Protein AF-A0A6N9DN31-F1 (afdb_monomer_lite)

Secondary structure (DSSP, 8-state):
--HHHHHHTTT------SHHHHHHHHHHHHT---S-HHHHHHHHHHHHHHHTTSSSS---PPPHHHHHHHHHHH---TTS-EEETT-TTTHHHHHHHHHHHHHTTSSSSPPPHHHHHHHHHTEEE--S---

Structure (mmCIF, N/CA/C/O backbone):
data_AF-A0A6N9DN31-F1
#
_entry.id   AF-A0A6N9DN31-F1
#
loop_
_atom_site.group_PDB
_atom_site.id
_atom_site.type_symbol
_atom_site.label_atom_id
_atom_site.label_alt_id
_atom_site.label_comp_id
_atom_site.label_asym_id
_atom_site.label_entity_id
_atom_site.label_seq_id
_atom_site.pdbx_PDB_ins_code
_atom_site.Cartn_x
_atom_site.Cartn_y
_atom_site.Cartn_z
_atom_site.occupancy
_atom_site.B_iso_or_equiv
_atom_site.auth_seq_id
_atom_site.auth_comp_id
_atom_site.auth_asym_id
_atom_site.auth_atom_id
_atom_site.pdbx_PDB_model_num
ATOM 1 N N . LEU A 1 1 ? 20.076 12.231 7.677 1.00 58.91 1 LEU A N 1
ATOM 2 C CA . LEU A 1 1 ? 18.892 11.875 6.863 1.00 58.91 1 LEU A CA 1
ATOM 3 C C . LEU A 1 1 ? 17.916 11.118 7.751 1.00 58.91 1 LEU A C 1
ATOM 5 O O . LEU A 1 1 ? 18.394 10.309 8.544 1.00 58.91 1 LEU A O 1
ATOM 9 N N . PRO A 1 2 ? 16.605 11.395 7.675 1.00 82.88 2 PRO A N 1
ATOM 10 C CA . PRO A 1 2 ? 15.591 10.613 8.380 1.00 82.88 2 PRO A CA 1
ATOM 11 C C . PRO A 1 2 ? 15.755 9.115 8.097 1.00 82.88 2 PRO A C 1
ATOM 13 O O . PRO A 1 2 ? 16.144 8.744 6.988 1.00 82.88 2 PRO A O 1
ATOM 16 N N . VAL A 1 3 ? 15.454 8.258 9.077 1.00 80.56 3 VAL A N 1
ATOM 17 C CA . VAL A 1 3 ? 15.588 6.792 8.941 1.00 80.56 3 VAL A CA 1
ATOM 18 C C . VAL A 1 3 ? 14.808 6.277 7.729 1.00 80.56 3 VAL A C 1
ATOM 20 O O . VAL A 1 3 ? 15.349 5.492 6.960 1.00 80.56 3 VAL A O 1
ATOM 23 N N . LEU A 1 4 ? 13.607 6.816 7.501 1.00 80.50 4 LEU A N 1
ATOM 24 C CA . LEU A 1 4 ? 12.774 6.519 6.333 1.00 80.50 4 LEU A CA 1
ATOM 25 C C . LEU A 1 4 ? 13.481 6.814 5.002 1.00 80.50 4 LEU A C 1
ATOM 27 O O . LEU A 1 4 ? 13.431 6.027 4.066 1.00 80.50 4 LEU A O 1
ATOM 31 N N . PHE A 1 5 ? 14.180 7.944 4.908 1.00 81.94 5 PHE A N 1
ATOM 32 C CA . PHE A 1 5 ? 14.908 8.284 3.687 1.00 81.94 5 PHE A CA 1
ATOM 33 C C . PHE A 1 5 ? 16.068 7.310 3.465 1.00 81.94 5 PHE A C 1
ATOM 35 O O . PHE A 1 5 ? 16.326 6.874 2.349 1.00 81.94 5 PHE A O 1
ATOM 42 N N . ARG A 1 6 ? 16.752 6.919 4.546 1.00 85.25 6 ARG A N 1
ATOM 43 C CA . ARG A 1 6 ? 17.820 5.922 4.468 1.00 85.25 6 ARG A CA 1
ATOM 44 C C . ARG A 1 6 ? 17.296 4.554 4.036 1.00 85.25 6 ARG A C 1
ATOM 46 O O 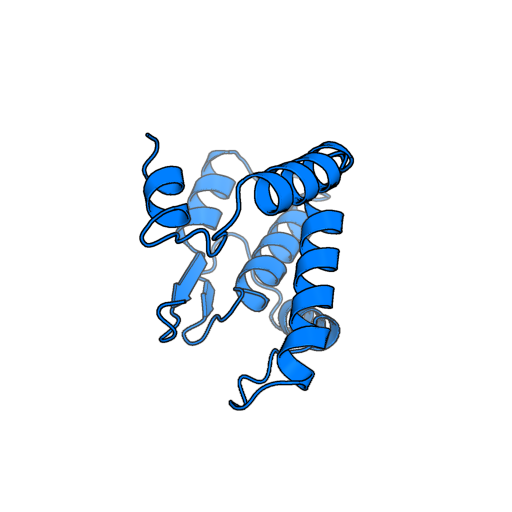. ARG A 1 6 ? 18.006 3.893 3.295 1.00 85.25 6 ARG A O 1
ATOM 53 N N . SER A 1 7 ? 16.111 4.135 4.483 1.00 84.25 7 SER A N 1
ATOM 54 C CA . SER A 1 7 ? 15.528 2.854 4.073 1.00 84.25 7 SER A CA 1
ATOM 55 C C . SER A 1 7 ? 15.080 2.867 2.613 1.00 84.25 7 SER A C 1
ATOM 57 O O . SER A 1 7 ? 15.364 1.907 1.913 1.00 84.25 7 SER A O 1
ATOM 59 N N . ILE A 1 8 ? 14.463 3.958 2.139 1.00 84.38 8 ILE A N 1
ATOM 60 C CA . ILE A 1 8 ? 14.014 4.091 0.739 1.00 84.38 8 ILE A CA 1
ATOM 61 C C . ILE A 1 8 ? 15.196 4.036 -0.237 1.00 84.38 8 ILE A C 1
ATOM 63 O O . ILE A 1 8 ? 15.122 3.373 -1.261 1.00 84.38 8 ILE A O 1
ATOM 67 N N . PHE A 1 9 ? 16.297 4.724 0.074 1.00 85.56 9 PHE A N 1
ATOM 68 C CA . PHE A 1 9 ? 17.473 4.776 -0.804 1.00 85.56 9 PHE A CA 1
ATOM 69 C C . PHE A 1 9 ? 18.523 3.705 -0.486 1.00 85.56 9 PHE A C 1
ATOM 71 O O . PHE A 1 9 ? 19.629 3.739 -1.032 1.00 85.56 9 PHE A O 1
ATOM 78 N N . ASN A 1 10 ? 18.217 2.765 0.410 1.00 84.50 10 ASN A N 1
ATOM 79 C CA . ASN A 1 10 ? 19.135 1.679 0.719 1.00 84.50 10 ASN A CA 1
ATOM 80 C C . ASN A 1 10 ? 19.318 0.804 -0.528 1.00 84.50 10 ASN A C 1
ATOM 82 O O . ASN A 1 10 ? 18.336 0.366 -1.109 1.00 84.50 10 ASN A O 1
ATOM 86 N N . ASN A 1 11 ? 20.563 0.565 -0.949 1.00 81.38 11 ASN A N 1
ATOM 87 C CA . ASN A 1 11 ? 20.900 -0.146 -2.194 1.00 81.38 11 ASN A CA 1
ATOM 88 C C . ASN A 1 11 ? 20.319 0.448 -3.496 1.00 81.38 11 ASN A C 1
ATOM 90 O O . ASN A 1 11 ? 20.416 -0.191 -4.542 1.00 81.38 11 ASN A O 1
ATOM 94 N N . ALA A 1 12 ? 19.789 1.676 -3.480 1.00 83.25 12 ALA A N 1
ATOM 95 C CA . ALA A 1 12 ? 19.294 2.309 -4.695 1.00 83.25 12 ALA A CA 1
ATOM 96 C C . ALA A 1 12 ? 20.441 2.524 -5.698 1.00 83.25 12 ALA A C 1
ATOM 98 O O . ALA A 1 12 ? 21.436 3.193 -5.407 1.00 83.25 12 ALA A O 1
ATOM 99 N N . TYR A 1 13 ? 20.283 1.965 -6.896 1.00 83.12 13 TYR A N 1
ATOM 100 C CA . TYR A 1 13 ? 21.219 2.105 -8.004 1.00 83.12 13 TYR A CA 1
ATOM 101 C C . TYR A 1 13 ? 20.523 2.773 -9.186 1.00 83.12 13 TYR A C 1
ATOM 103 O O . TYR A 1 13 ? 19.436 2.372 -9.591 1.00 83.12 13 TYR A O 1
ATOM 111 N N . LEU A 1 14 ? 21.168 3.788 -9.753 1.00 83.69 14 LEU A N 1
ATOM 112 C CA . LEU A 1 14 ? 20.694 4.473 -10.948 1.00 83.69 14 LEU A CA 1
ATOM 113 C C . LEU A 1 14 ? 21.411 3.883 -12.174 1.00 83.69 14 LEU A C 1
ATOM 115 O O . LEU A 1 14 ? 22.601 4.150 -12.356 1.00 83.69 14 LEU A O 1
ATOM 119 N N . PRO A 1 15 ? 20.730 3.106 -13.038 1.00 83.44 15 PRO A N 1
ATOM 120 C CA . PRO A 1 15 ? 21.362 2.372 -14.136 1.00 83.44 15 PRO A CA 1
ATOM 121 C C . PRO A 1 15 ? 21.661 3.240 -15.372 1.00 83.44 15 PRO A C 1
ATOM 123 O O . PRO A 1 15 ? 21.680 2.742 -16.498 1.00 83.44 15 PRO A O 1
ATOM 126 N N . PHE A 1 16 ? 21.906 4.540 -15.198 1.00 87.19 16 PHE A N 1
ATOM 127 C CA . PHE A 1 16 ? 22.206 5.450 -16.304 1.00 87.19 16 PHE A CA 1
ATOM 128 C C . PHE A 1 16 ? 23.707 5.459 -16.594 1.00 87.19 16 PHE A C 1
ATOM 130 O O . PHE A 1 16 ? 24.525 5.754 -15.725 1.00 87.19 16 PHE A O 1
ATOM 137 N N . ARG A 1 17 ? 24.073 5.136 -17.838 1.00 86.75 17 ARG A N 1
ATOM 138 C CA . ARG A 1 17 ? 25.475 5.110 -18.296 1.00 86.75 17 ARG A CA 1
ATOM 139 C C . ARG A 1 17 ? 25.913 6.402 -18.988 1.00 86.75 17 ARG A C 1
ATOM 141 O O . ARG A 1 17 ? 27.108 6.616 -19.153 1.00 86.75 17 ARG A O 1
ATOM 148 N N . ASP A 1 18 ? 24.956 7.232 -19.394 1.00 93.31 18 ASP A N 1
ATOM 149 C CA . ASP A 1 18 ? 25.159 8.445 -20.184 1.00 93.31 18 ASP A CA 1
ATOM 150 C C . ASP A 1 18 ? 24.464 9.656 -19.516 1.00 93.31 18 ASP A C 1
ATOM 152 O O . ASP A 1 18 ? 23.290 9.547 -19.137 1.00 93.31 18 ASP A O 1
ATOM 156 N N . PRO A 1 19 ? 25.157 10.803 -19.363 1.00 93.12 19 PRO A N 1
ATOM 157 C CA . PRO A 1 19 ? 24.588 12.009 -18.763 1.00 93.12 19 PRO A CA 1
ATOM 158 C C . PRO A 1 19 ? 23.390 12.594 -19.516 1.00 93.12 19 PRO A C 1
ATOM 160 O O . PRO A 1 19 ? 22.498 13.147 -18.874 1.00 93.12 19 PRO A O 1
ATOM 163 N N . GLU A 1 20 ? 23.350 12.492 -20.846 1.00 94.69 20 GLU A N 1
ATOM 164 C CA . GLU A 1 20 ? 22.260 13.070 -21.644 1.00 94.69 20 GLU A CA 1
ATOM 165 C C . GLU A 1 20 ? 20.949 12.302 -21.433 1.00 94.69 20 GLU A C 1
ATOM 167 O O . GLU A 1 20 ? 19.890 12.902 -21.268 1.00 94.69 20 GLU A O 1
ATOM 172 N N . THR A 1 21 ? 21.027 10.980 -21.298 1.00 92.44 21 THR A N 1
ATOM 173 C CA . THR A 1 21 ? 19.896 10.113 -20.948 1.00 92.44 21 THR A CA 1
ATOM 174 C C . THR A 1 21 ? 19.364 10.433 -19.553 1.00 92.44 21 THR A C 1
ATOM 176 O O . THR A 1 21 ? 18.152 10.538 -19.368 1.00 92.44 21 THR A O 1
ATOM 179 N N . LEU A 1 22 ? 20.251 10.634 -18.569 1.00 92.31 22 LEU A N 1
ATOM 180 C CA . LEU A 1 22 ? 19.835 11.046 -17.226 1.00 92.31 22 LEU A CA 1
ATOM 181 C C . LEU A 1 22 ? 19.168 12.428 -17.253 1.00 92.31 22 LEU A C 1
ATOM 183 O O . LEU A 1 22 ? 18.144 12.616 -16.606 1.00 92.31 22 LEU A O 1
ATOM 187 N N . ARG A 1 23 ? 19.709 13.388 -18.014 1.00 93.19 23 ARG A N 1
ATOM 188 C CA . ARG A 1 23 ? 19.097 14.717 -18.173 1.00 93.19 23 ARG A CA 1
ATOM 189 C C . ARG A 1 23 ? 17.719 14.642 -18.813 1.00 93.19 23 ARG A C 1
ATOM 191 O O . ARG A 1 23 ? 16.804 15.281 -18.310 1.00 93.19 23 ARG A O 1
ATOM 198 N N . ALA A 1 24 ? 17.568 13.859 -19.877 1.00 92.56 24 ALA A N 1
ATOM 199 C CA . ALA A 1 24 ? 16.280 13.660 -20.529 1.00 92.56 24 ALA A CA 1
ATOM 200 C C . ALA A 1 24 ? 15.263 13.028 -19.567 1.00 92.56 24 ALA A C 1
ATOM 202 O O . ALA A 1 24 ? 14.139 13.508 -19.463 1.00 92.56 24 ALA A O 1
ATOM 203 N N . PHE A 1 25 ? 15.676 12.006 -18.808 1.00 89.81 25 PHE A N 1
ATOM 204 C CA . PHE A 1 25 ? 14.839 11.389 -17.781 1.00 89.81 25 PHE A CA 1
ATOM 205 C C . PHE A 1 25 ? 14.414 12.397 -16.706 1.00 89.81 25 PHE A C 1
ATOM 207 O O . PHE A 1 25 ? 13.230 12.509 -16.410 1.00 89.81 25 PHE A O 1
ATOM 214 N N . LEU A 1 26 ? 15.359 13.161 -16.151 1.00 90.88 26 LEU A N 1
ATOM 215 C CA . LEU A 1 26 ? 15.061 14.178 -15.141 1.00 90.88 26 LEU A CA 1
ATOM 216 C C . LEU A 1 26 ? 14.156 15.287 -15.683 1.00 90.88 26 LEU A C 1
ATOM 218 O O . LEU A 1 26 ? 13.299 15.753 -14.945 1.00 90.88 26 LEU A O 1
ATOM 222 N N . GLY A 1 27 ? 14.308 15.670 -16.953 1.00 93.62 27 GLY A N 1
ATOM 223 C CA . GLY A 1 27 ? 13.416 16.627 -17.607 1.00 93.62 27 GLY A CA 1
ATOM 224 C C . GLY A 1 27 ? 11.973 16.129 -17.652 1.00 93.62 27 GLY A C 1
ATOM 225 O O . GLY A 1 27 ? 11.068 16.860 -17.281 1.00 93.62 27 GLY A O 1
ATOM 226 N N . VAL A 1 28 ? 11.765 14.856 -18.003 1.00 89.44 28 VAL A N 1
ATOM 227 C CA . VAL A 1 28 ? 10.431 14.236 -17.967 1.00 89.44 28 VAL A CA 1
ATOM 228 C C . VAL A 1 28 ? 9.884 14.174 -16.539 1.00 89.44 28 VAL A C 1
ATOM 230 O O . VAL A 1 28 ? 8.705 14.428 -16.338 1.00 89.44 28 VAL A O 1
ATOM 233 N N . ILE A 1 29 ? 10.719 13.866 -15.538 1.00 85.81 29 ILE A N 1
ATOM 234 C CA . ILE A 1 29 ? 10.298 13.867 -14.126 1.00 85.81 29 ILE A CA 1
ATOM 235 C C . ILE A 1 29 ? 9.870 15.268 -13.657 1.00 85.81 29 ILE A C 1
ATOM 237 O O . ILE A 1 29 ? 8.900 15.375 -12.913 1.00 85.81 29 ILE A O 1
ATOM 241 N N . ASP A 1 30 ? 10.555 16.323 -14.102 1.00 89.06 30 ASP A N 1
ATOM 242 C CA . ASP A 1 30 ? 10.250 17.722 -13.759 1.00 89.06 30 ASP A CA 1
ATOM 243 C C . ASP A 1 30 ? 8.894 18.194 -14.319 1.00 89.06 30 ASP A C 1
ATOM 245 O O . ASP A 1 30 ? 8.264 19.083 -13.753 1.00 89.06 30 ASP A O 1
ATOM 249 N N . GLU A 1 31 ? 8.401 17.563 -15.392 1.00 87.69 31 GLU A N 1
ATOM 250 C CA . GLU A 1 31 ? 7.073 17.839 -15.960 1.00 87.69 31 GLU A CA 1
ATOM 251 C C . GLU A 1 31 ? 5.916 17.276 -15.113 1.00 87.69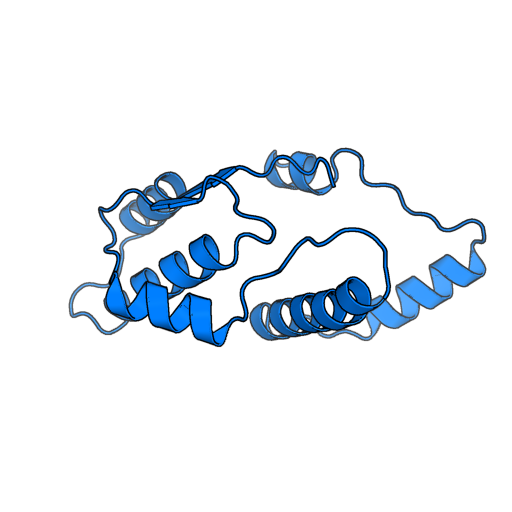 31 GLU A C 1
ATOM 253 O O . GLU A 1 31 ? 4.765 17.676 -15.305 1.00 87.69 31 GLU A O 1
ATOM 258 N N . PHE A 1 32 ? 6.178 16.352 -14.181 1.00 79.56 32 PHE A N 1
ATOM 259 C CA . PHE A 1 32 ? 5.125 15.809 -13.324 1.00 79.56 32 PHE A CA 1
ATOM 260 C C . PHE A 1 32 ? 4.783 16.779 -12.194 1.00 79.56 32 PHE A C 1
ATOM 262 O O . PHE A 1 32 ? 5.569 17.008 -11.275 1.00 79.56 32 PHE A O 1
ATOM 269 N N . GLU A 1 33 ? 3.544 17.266 -12.189 1.00 76.44 33 GLU A N 1
ATOM 270 C CA . GLU A 1 33 ? 2.982 17.914 -11.009 1.00 76.44 33 GLU A CA 1
ATOM 271 C C . GLU A 1 33 ? 2.634 16.859 -9.953 1.00 76.44 33 GLU A C 1
ATOM 273 O O . GLU A 1 33 ? 1.802 15.975 -10.163 1.00 76.44 33 GLU A O 1
ATOM 278 N N . TYR A 1 34 ? 3.268 16.959 -8.784 1.00 69.38 34 TYR A N 1
ATOM 279 C CA . TYR A 1 34 ? 2.934 16.143 -7.618 1.00 69.38 34 TYR A CA 1
ATOM 280 C C . TYR A 1 34 ? 1.699 16.729 -6.915 1.00 69.38 34 TYR A C 1
ATOM 282 O O . TYR A 1 34 ? 1.786 17.289 -5.823 1.00 69.38 34 TYR A O 1
ATOM 290 N N . ASP A 1 35 ? 0.546 16.670 -7.579 1.00 71.75 35 ASP A N 1
ATOM 291 C CA . ASP A 1 35 ? -0.717 17.215 -7.072 1.00 71.75 35 ASP A CA 1
ATOM 292 C C . ASP A 1 35 ? -1.484 16.200 -6.205 1.00 71.75 35 ASP A C 1
ATOM 294 O O . ASP A 1 35 ? -2.163 16.570 -5.245 1.00 71.75 35 ASP A O 1
ATOM 298 N N . ASN A 1 36 ? -1.347 14.907 -6.514 1.00 71.19 36 ASN A N 1
ATOM 299 C CA . ASN A 1 36 ? -2.077 13.827 -5.871 1.00 71.19 36 ASN A CA 1
ATOM 300 C C . ASN A 1 36 ? -1.246 12.533 -5.811 1.00 71.19 36 ASN A C 1
ATOM 302 O O . ASN A 1 36 ? -1.061 11.826 -6.806 1.00 71.19 36 ASN A O 1
ATOM 306 N N . SER A 1 37 ? -0.796 12.184 -4.604 1.00 70.94 37 SER A N 1
ATOM 307 C CA . SER A 1 37 ? 0.005 10.985 -4.342 1.00 70.94 37 SER A CA 1
ATOM 308 C C . SER A 1 37 ? -0.707 9.673 -4.690 1.00 70.94 37 SER A C 1
ATOM 310 O O . SER A 1 37 ? -0.033 8.694 -5.007 1.00 70.94 37 SER A O 1
ATOM 312 N N . GLU A 1 38 ? -2.045 9.629 -4.682 1.00 69.06 38 GLU A N 1
ATOM 313 C CA . GLU A 1 38 ? -2.791 8.432 -5.090 1.00 69.06 38 GLU A CA 1
ATOM 314 C C . GLU A 1 38 ? -2.698 8.195 -6.590 1.00 69.06 38 GLU A C 1
ATOM 316 O O . GLU A 1 38 ? -2.440 7.072 -7.008 1.00 69.06 38 GLU A O 1
ATOM 321 N N . ARG A 1 39 ? -2.822 9.250 -7.402 1.00 70.75 39 ARG A N 1
ATOM 322 C CA . ARG A 1 39 ? -2.748 9.128 -8.865 1.00 70.75 39 ARG A CA 1
ATOM 323 C C . ARG A 1 39 ? -1.376 8.652 -9.318 1.00 70.75 39 ARG A C 1
ATOM 325 O O . ARG A 1 39 ? -1.283 7.851 -10.245 1.00 70.75 39 ARG A O 1
ATOM 332 N N . LEU A 1 40 ? -0.323 9.123 -8.650 1.00 76.25 40 LEU A N 1
ATOM 333 C CA . LEU A 1 40 ? 1.034 8.659 -8.912 1.00 76.25 40 LEU A CA 1
ATOM 334 C C . LEU A 1 40 ? 1.215 7.193 -8.496 1.00 76.25 40 LEU A C 1
ATOM 336 O O . LEU A 1 40 ? 1.806 6.420 -9.246 1.00 76.25 40 LEU A O 1
ATOM 340 N N . GLY A 1 41 ? 0.673 6.803 -7.338 1.00 73.69 41 GLY A N 1
ATOM 341 C CA . GLY A 1 41 ? 0.672 5.411 -6.885 1.00 73.69 41 GLY A CA 1
ATOM 342 C C . GLY A 1 41 ? -0.063 4.479 -7.851 1.00 73.69 41 GLY A C 1
ATOM 343 O O . GLY A 1 41 ? 0.468 3.436 -8.217 1.00 73.69 41 GLY A O 1
ATOM 344 N N . ASP A 1 42 ? -1.239 4.880 -8.332 1.00 73.69 42 ASP A N 1
ATOM 345 C CA . ASP A 1 42 ? -2.025 4.103 -9.294 1.00 73.69 42 ASP A CA 1
ATOM 346 C C . ASP A 1 42 ? -1.319 3.997 -10.656 1.00 73.69 42 ASP A C 1
ATOM 348 O O . ASP A 1 42 ? -1.310 2.930 -11.271 1.00 73.69 42 ASP A O 1
ATOM 352 N N . ALA A 1 43 ? -0.674 5.075 -11.120 1.00 76.94 43 ALA A N 1
ATOM 353 C CA . ALA A 1 43 ? 0.139 5.052 -12.335 1.00 76.94 43 ALA A CA 1
ATOM 354 C C . ALA A 1 43 ? 1.357 4.125 -12.190 1.00 76.94 43 ALA A C 1
ATOM 356 O O . ALA A 1 43 ? 1.674 3.377 -13.115 1.00 76.94 43 ALA A O 1
ATOM 357 N N . PHE A 1 44 ? 2.013 4.135 -11.028 1.00 77.00 44 PHE A N 1
ATOM 358 C CA . PHE A 1 44 ? 3.124 3.237 -10.724 1.00 77.00 44 PHE A CA 1
ATOM 359 C C . PHE A 1 44 ? 2.679 1.768 -10.710 1.00 77.00 44 PHE A C 1
ATOM 361 O O . PHE A 1 44 ? 3.281 0.942 -11.393 1.00 77.00 44 PHE A O 1
ATOM 368 N N . GLU A 1 45 ? 1.582 1.447 -10.022 1.00 72.25 45 GLU A N 1
ATOM 369 C CA . GLU A 1 45 ? 0.998 0.099 -10.011 1.00 72.25 45 GLU A CA 1
ATOM 370 C C . GLU A 1 45 ? 0.573 -0.354 -11.418 1.00 72.25 45 GLU A C 1
ATOM 372 O O . GLU A 1 45 ? 0.791 -1.505 -11.803 1.00 72.25 45 GLU A O 1
ATOM 377 N N . TYR A 1 46 ? 0.036 0.555 -12.237 1.00 76.56 46 TYR A N 1
ATOM 378 C CA . TYR A 1 46 ? -0.281 0.266 -13.634 1.00 76.56 46 TYR A CA 1
ATOM 379 C C . TYR A 1 46 ? 0.972 -0.061 -14.456 1.00 76.56 46 TYR A C 1
ATOM 381 O O . TYR A 1 46 ? 0.996 -1.080 -15.152 1.00 76.56 46 TYR A O 1
ATOM 389 N N . LEU A 1 47 ? 2.034 0.744 -14.349 1.00 76.62 47 LEU A N 1
ATOM 390 C CA . LEU A 1 47 ? 3.310 0.473 -15.019 1.00 76.62 47 LEU A CA 1
ATOM 391 C C . LEU A 1 47 ? 3.892 -0.877 -14.582 1.00 76.62 47 LEU A C 1
ATOM 393 O O . LEU A 1 47 ? 4.296 -1.669 -15.434 1.00 76.62 47 LEU A O 1
ATOM 397 N N . LEU A 1 48 ? 3.853 -1.184 -13.282 1.00 71.88 48 LEU A N 1
ATOM 398 C CA . LEU A 1 48 ? 4.260 -2.486 -12.753 1.00 71.88 48 LEU A CA 1
ATOM 399 C C . LEU A 1 48 ? 3.425 -3.634 -13.328 1.00 71.88 48 LEU A C 1
ATOM 401 O O . LEU A 1 48 ? 3.982 -4.685 -13.638 1.00 71.88 48 LEU A O 1
ATOM 405 N N . SER A 1 49 ? 2.113 -3.450 -13.504 1.00 69.19 49 SER A N 1
ATOM 406 C CA . SER A 1 49 ? 1.239 -4.477 -14.086 1.00 69.19 49 SER A CA 1
ATOM 407 C C . SER A 1 49 ? 1.584 -4.789 -15.548 1.00 69.19 49 SER A C 1
ATOM 409 O O . SER A 1 49 ? 1.559 -5.952 -15.954 1.00 69.19 49 SER A O 1
ATOM 411 N N . ILE A 1 50 ? 1.979 -3.775 -16.327 1.00 69.62 50 ILE A N 1
ATOM 412 C CA . ILE A 1 50 ? 2.415 -3.954 -17.716 1.00 69.62 50 ILE A CA 1
ATOM 413 C C . ILE A 1 50 ? 3.790 -4.621 -17.755 1.00 69.62 50 ILE A C 1
ATOM 415 O O . ILE A 1 50 ? 3.986 -5.584 -18.494 1.00 69.62 50 ILE A O 1
ATOM 419 N N . MET A 1 51 ? 4.741 -4.142 -16.953 1.00 67.19 51 MET A N 1
ATOM 420 C CA . MET A 1 51 ? 6.112 -4.661 -16.941 1.00 67.19 51 MET A CA 1
ATOM 421 C C . MET A 1 51 ? 6.185 -6.100 -16.417 1.00 67.19 51 MET A C 1
ATOM 423 O O . MET A 1 51 ? 6.895 -6.925 -16.989 1.00 67.19 51 MET A O 1
ATOM 427 N N . GLY A 1 52 ? 5.395 -6.431 -15.390 1.00 59.72 52 GLY A N 1
ATOM 428 C CA . GLY A 1 52 ? 5.293 -7.784 -14.835 1.00 59.72 52 GLY A CA 1
ATOM 429 C C . GLY A 1 52 ? 4.687 -8.810 -15.799 1.00 59.72 52 GLY A C 1
ATOM 430 O O . GLY A 1 52 ? 4.856 -10.007 -15.599 1.00 59.72 52 GLY A O 1
ATOM 431 N N . SER A 1 53 ? 4.025 -8.367 -16.876 1.00 55.00 53 SER A N 1
ATOM 432 C CA . SER A 1 53 ? 3.508 -9.261 -17.921 1.00 55.00 53 SER A CA 1
ATOM 433 C C . SER A 1 53 ? 4.567 -9.707 -18.944 1.00 55.00 53 SER A C 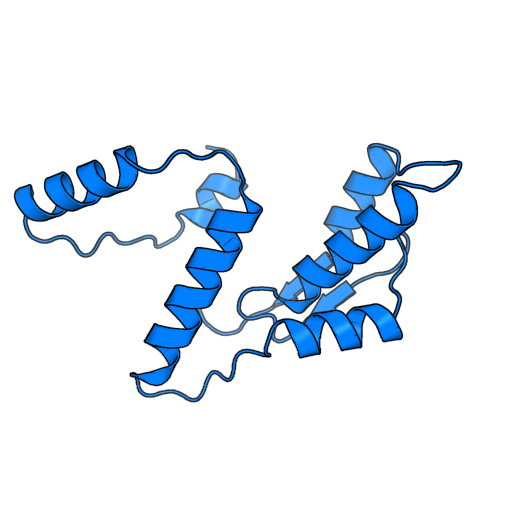1
ATOM 435 O O . SER A 1 53 ? 4.315 -10.641 -19.705 1.00 55.00 53 SER A O 1
ATOM 437 N N . GLN A 1 54 ? 5.743 -9.062 -18.974 1.00 48.88 54 GLN A N 1
ATOM 438 C CA . GLN A 1 54 ? 6.768 -9.262 -20.010 1.00 48.88 54 GLN A CA 1
ATOM 439 C C . GLN A 1 54 ? 8.035 -10.018 -19.567 1.00 48.88 54 GLN A C 1
ATOM 441 O O . GLN A 1 54 ? 8.883 -10.282 -20.419 1.00 48.88 54 GLN A O 1
ATOM 446 N N . GLY A 1 55 ? 8.195 -10.393 -18.293 1.00 45.84 55 GLY A N 1
ATOM 447 C CA . GLY A 1 55 ? 9.467 -10.925 -17.784 1.00 45.84 55 GLY A CA 1
ATOM 448 C C . GLY A 1 55 ? 9.327 -12.084 -16.802 1.00 45.84 55 GLY A C 1
ATOM 449 O O . GLY A 1 55 ? 8.443 -12.103 -15.958 1.00 45.84 55 GLY A O 1
ATOM 450 N N . ASP A 1 56 ? 10.232 -13.044 -16.944 1.00 52.25 56 ASP A N 1
ATOM 451 C CA . ASP A 1 56 ? 10.330 -14.342 -16.277 1.00 52.25 56 ASP A CA 1
ATOM 452 C C . ASP A 1 56 ? 10.415 -14.248 -14.732 1.00 52.25 56 ASP A C 1
ATOM 454 O O . ASP A 1 56 ? 11.485 -14.005 -14.184 1.00 52.25 56 ASP A O 1
ATOM 458 N N . ALA A 1 57 ? 9.277 -14.392 -14.039 1.00 50.06 57 ALA A N 1
ATOM 459 C CA . ALA A 1 57 ? 9.090 -14.977 -12.697 1.00 50.06 57 ALA A CA 1
ATOM 460 C C . ALA A 1 57 ? 7.656 -14.668 -12.235 1.00 50.06 57 ALA A C 1
ATOM 462 O O . ALA A 1 57 ? 7.309 -13.506 -12.063 1.00 50.06 57 ALA A O 1
ATOM 463 N N . GLY A 1 58 ? 6.824 -15.695 -12.028 1.00 48.81 58 GLY A N 1
ATOM 464 C CA . GLY A 1 58 ? 5.407 -15.615 -11.630 1.00 48.81 58 GLY A CA 1
ATOM 465 C C . GLY A 1 58 ? 5.122 -14.966 -10.267 1.00 48.81 58 GLY A C 1
ATOM 466 O O . GLY A 1 58 ? 4.520 -15.588 -9.396 1.00 48.81 58 GLY A O 1
ATOM 467 N N . GLN A 1 59 ? 5.528 -13.713 -10.084 1.00 58.59 59 GLN A N 1
ATOM 468 C CA . GLN A 1 59 ? 5.115 -12.842 -8.996 1.00 58.59 59 GLN A CA 1
ATOM 469 C C . GLN A 1 59 ? 3.716 -12.317 -9.328 1.00 58.59 59 GLN A C 1
ATOM 471 O O . GLN A 1 59 ? 3.531 -11.233 -9.882 1.00 58.59 59 GLN A O 1
ATOM 476 N N . PHE A 1 60 ? 2.705 -13.139 -9.063 1.00 65.31 60 PHE A N 1
ATOM 477 C CA . PHE A 1 60 ? 1.317 -12.745 -9.249 1.00 65.31 60 PHE A CA 1
ATOM 478 C C . PHE A 1 60 ? 0.978 -11.621 -8.269 1.00 65.31 60 PHE A C 1
ATOM 480 O O . PHE A 1 60 ? 0.854 -11.847 -7.067 1.00 65.31 60 PHE A O 1
ATOM 487 N N . ARG A 1 61 ? 0.820 -10.399 -8.785 1.00 73.69 61 ARG A N 1
ATOM 488 C CA . ARG A 1 61 ? 0.219 -9.308 -8.017 1.00 73.69 61 ARG A CA 1
ATOM 489 C C . ARG A 1 61 ? -1.277 -9.552 -7.885 1.00 73.69 61 ARG A C 1
ATOM 491 O O . ARG A 1 61 ? -1.947 -9.886 -8.863 1.00 73.69 61 ARG A O 1
ATOM 498 N N . THR A 1 62 ? -1.812 -9.337 -6.690 1.00 82.88 62 THR A N 1
ATOM 499 C CA . THR A 1 62 ? -3.259 -9.386 -6.468 1.00 82.88 62 THR A CA 1
ATOM 500 C C . THR A 1 62 ? -3.908 -8.152 -7.108 1.00 82.88 62 THR A C 1
ATOM 502 O O . THR A 1 62 ? -3.521 -7.031 -6.774 1.00 82.88 62 THR A O 1
ATOM 505 N N . PRO A 1 63 ? -4.891 -8.305 -8.018 1.00 83.44 63 PRO A N 1
ATOM 506 C CA . PRO A 1 63 ? -5.580 -7.164 -8.612 1.00 83.44 63 PRO A CA 1
ATOM 507 C C . PRO A 1 63 ? -6.260 -6.285 -7.555 1.00 83.44 63 PRO A C 1
ATOM 509 O O . PRO A 1 63 ? -6.868 -6.800 -6.617 1.00 83.44 63 PRO A O 1
ATOM 512 N N . ARG A 1 64 ? -6.229 -4.958 -7.741 1.00 85.00 64 ARG A N 1
ATOM 513 C CA . ARG A 1 64 ? -6.732 -3.982 -6.755 1.00 85.00 64 ARG A CA 1
ATOM 514 C C . ARG A 1 64 ? -8.176 -4.238 -6.315 1.00 85.00 64 ARG A C 1
ATOM 516 O O . ARG A 1 64 ? -8.454 -4.229 -5.125 1.00 85.00 64 ARG A O 1
ATOM 523 N N . HIS A 1 65 ? -9.061 -4.567 -7.253 1.00 87.94 65 HIS A N 1
ATOM 524 C CA . HIS A 1 65 ? -10.462 -4.864 -6.945 1.00 87.94 65 HIS A CA 1
ATOM 525 C C . HIS A 1 65 ? -10.643 -6.098 -6.042 1.00 87.94 65 HIS A C 1
ATOM 527 O O . HIS A 1 65 ? -11.592 -6.143 -5.269 1.00 87.94 65 HIS A O 1
ATOM 533 N N . ILE A 1 66 ? -9.742 -7.087 -6.111 1.00 92.56 66 ILE A N 1
ATOM 534 C CA . ILE A 1 66 ? -9.764 -8.254 -5.217 1.00 92.56 66 ILE A CA 1
ATOM 535 C C . ILE A 1 66 ? -9.279 -7.863 -3.824 1.00 92.56 66 ILE A C 1
ATOM 537 O O . ILE A 1 66 ? -9.884 -8.266 -2.835 1.00 92.56 66 ILE A O 1
ATOM 541 N N . ILE A 1 67 ? -8.211 -7.065 -3.750 1.00 94.06 67 ILE A N 1
ATOM 542 C CA . ILE A 1 67 ? -7.686 -6.547 -2.482 1.00 94.06 67 ILE A CA 1
ATOM 543 C C . ILE A 1 67 ? -8.779 -5.772 -1.746 1.00 94.06 67 ILE A C 1
ATOM 545 O O . ILE A 1 67 ? -9.078 -6.085 -0.597 1.00 94.06 67 ILE A O 1
ATOM 549 N N . ASP A 1 68 ? -9.392 -4.800 -2.421 1.00 94.12 68 ASP A N 1
ATOM 550 C CA . ASP A 1 68 ? -10.389 -3.921 -1.812 1.00 94.12 68 ASP A CA 1
ATOM 551 C C . ASP A 1 68 ? -11.636 -4.703 -1.385 1.00 94.12 68 ASP A C 1
ATOM 553 O O . ASP A 1 68 ? -12.133 -4.499 -0.282 1.00 94.12 68 ASP A O 1
ATOM 557 N N . PHE A 1 69 ? -12.079 -5.670 -2.195 1.00 97.12 69 PHE A N 1
ATOM 558 C CA . PHE A 1 69 ? -13.179 -6.567 -1.838 1.00 97.12 69 PHE A CA 1
ATOM 559 C C . PHE A 1 69 ? -12.886 -7.391 -0.576 1.00 97.12 69 PHE A C 1
ATOM 561 O O . PHE A 1 69 ? -13.734 -7.511 0.306 1.00 97.12 69 PHE A O 1
ATOM 568 N N . ILE A 1 70 ? -11.682 -7.961 -0.466 1.00 97.62 70 ILE A N 1
ATOM 569 C CA . ILE A 1 70 ? -11.288 -8.731 0.720 1.00 97.62 70 ILE A CA 1
ATOM 570 C C . ILE A 1 70 ? -11.225 -7.821 1.947 1.00 97.62 70 ILE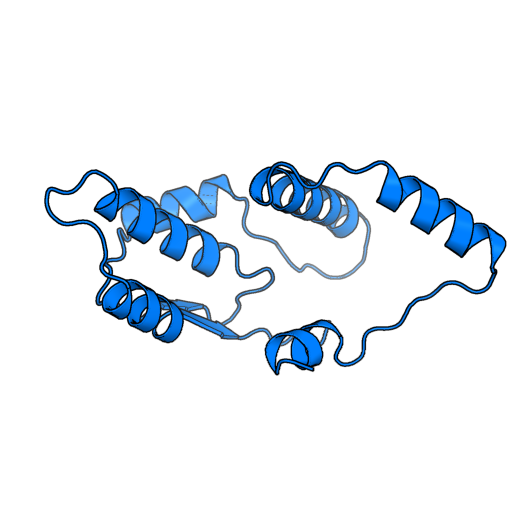 A C 1
ATOM 572 O O . ILE A 1 70 ? -11.732 -8.196 3.000 1.00 97.62 70 ILE A O 1
ATOM 576 N N . VAL A 1 71 ? -10.630 -6.633 1.823 1.00 97.81 71 VAL A N 1
ATOM 577 C CA . VAL A 1 71 ? -10.540 -5.664 2.924 1.00 97.8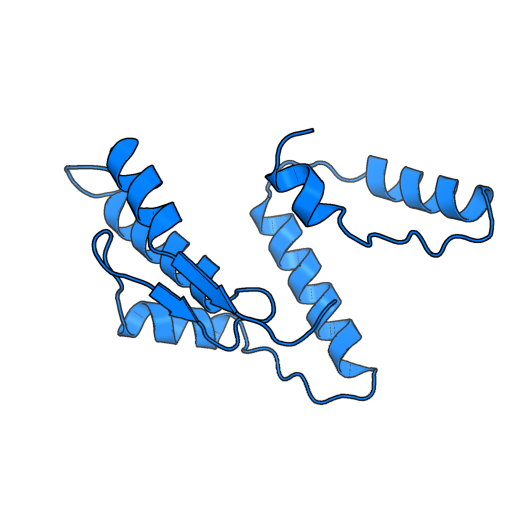1 71 VAL A CA 1
ATOM 578 C C . VAL A 1 71 ? -11.925 -5.216 3.382 1.00 97.81 71 VAL A C 1
ATOM 580 O O . VAL A 1 71 ? -12.157 -5.139 4.585 1.00 97.81 71 VAL A O 1
ATOM 583 N N . GLU A 1 72 ? -12.855 -4.986 2.455 1.00 97.12 72 GLU A N 1
ATOM 584 C CA . GLU A 1 72 ? -14.239 -4.626 2.772 1.00 97.12 72 GLU A CA 1
ATOM 585 C C . GLU A 1 72 ? -14.951 -5.730 3.566 1.00 97.12 72 GLU A C 1
ATOM 587 O O . GLU A 1 72 ? -15.667 -5.434 4.518 1.00 97.12 72 GLU A O 1
ATOM 592 N N . ILE A 1 73 ? -14.721 -7.003 3.224 1.00 97.44 73 ILE A N 1
ATOM 593 C CA . ILE A 1 73 ? -15.298 -8.145 3.952 1.00 97.44 73 ILE A CA 1
ATOM 594 C C . ILE A 1 73 ? -14.656 -8.333 5.326 1.00 97.44 73 ILE A C 1
ATOM 596 O O . ILE A 1 73 ? -15.354 -8.635 6.293 1.00 97.44 73 ILE A O 1
ATOM 600 N N . VAL A 1 74 ? -13.329 -8.222 5.404 1.00 97.62 74 VAL A N 1
ATOM 601 C CA . VAL A 1 74 ? -12.585 -8.365 6.664 1.00 97.62 74 VAL A CA 1
ATOM 602 C C . VAL A 1 74 ? -12.925 -7.224 7.622 1.00 97.62 74 VAL A C 1
ATOM 604 O O . VAL A 1 74 ? -12.958 -7.442 8.830 1.00 97.62 74 VAL A O 1
ATOM 607 N N . ASP A 1 75 ? -13.201 -6.038 7.079 1.00 96.88 75 ASP A N 1
ATOM 608 C CA . ASP A 1 75 ? -13.610 -4.833 7.797 1.00 96.88 75 ASP A CA 1
ATOM 609 C C . ASP A 1 75 ? -12.692 -4.491 8.994 1.00 96.88 75 ASP A C 1
ATOM 611 O O . ASP A 1 75 ? -13.157 -4.384 10.137 1.00 96.88 75 ASP A O 1
ATOM 615 N N . PRO A 1 76 ? -11.371 -4.328 8.761 1.00 96.75 76 PRO A N 1
ATOM 616 C CA . PRO A 1 76 ? -10.406 -4.111 9.833 1.00 96.75 76 PRO A CA 1
ATOM 617 C C . PRO A 1 76 ? -10.678 -2.797 10.575 1.00 96.75 76 PRO A C 1
ATOM 619 O O . PRO A 1 76 ? -11.116 -1.802 9.987 1.00 96.75 76 PRO A O 1
ATOM 622 N N . LYS A 1 77 ? -10.395 -2.778 11.881 1.00 94.75 77 LYS A N 1
ATOM 623 C CA . LYS A 1 77 ? -10.635 -1.648 12.788 1.00 94.75 77 LYS A CA 1
ATOM 624 C C . LYS A 1 77 ? -9.333 -1.030 13.285 1.00 94.75 77 LYS A C 1
ATOM 626 O O . LYS A 1 77 ? -8.256 -1.608 13.212 1.00 94.75 77 LYS A O 1
ATOM 631 N N . LYS A 1 78 ? -9.445 0.187 13.824 1.00 91.69 78 LYS A N 1
ATOM 632 C CA . LYS A 1 78 ? -8.305 1.009 14.269 1.00 91.69 78 LYS A CA 1
ATOM 633 C C . LYS A 1 78 ? -7.441 0.371 15.366 1.00 91.69 78 LYS A C 1
ATOM 635 O O . LYS A 1 78 ? -6.280 0.745 15.498 1.00 91.69 78 LYS A O 1
ATOM 640 N N . ASP A 1 79 ? -8.010 -0.555 16.135 1.00 92.94 79 ASP A N 1
ATOM 641 C CA . ASP A 1 79 ? -7.338 -1.233 17.248 1.00 92.94 79 ASP A CA 1
ATOM 642 C C . ASP A 1 79 ? -6.781 -2.614 16.849 1.00 92.94 79 ASP A C 1
ATOM 644 O O . ASP A 1 79 ? -6.100 -3.254 17.652 1.00 92.94 79 ASP A O 1
ATOM 648 N N . ASP A 1 80 ? -7.029 -3.062 15.612 1.00 95.88 80 ASP A N 1
ATOM 649 C CA . ASP A 1 80 ? -6.543 -4.346 15.112 1.00 95.88 80 ASP A CA 1
ATOM 650 C C . ASP A 1 80 ? -5.055 -4.291 14.745 1.00 95.88 80 ASP A C 1
ATOM 652 O O . ASP A 1 80 ? -4.486 -3.232 14.460 1.00 95.88 80 ASP A O 1
ATOM 656 N N . ILE A 1 81 ? -4.428 -5.470 14.730 1.00 96.25 81 ILE A N 1
ATOM 657 C CA . ILE A 1 81 ? -3.069 -5.684 14.226 1.00 96.25 81 ILE A CA 1
ATOM 658 C C . ILE A 1 81 ? -3.179 -6.297 12.832 1.00 96.25 81 ILE A C 1
ATOM 660 O O . ILE A 1 81 ? -3.790 -7.352 12.661 1.00 96.25 81 ILE A O 1
ATOM 664 N N . ILE A 1 82 ? -2.567 -5.647 11.844 1.00 97.12 82 ILE A N 1
ATOM 665 C CA . ILE A 1 82 ? -2.622 -6.050 10.439 1.00 97.12 82 ILE A CA 1
ATOM 666 C C . ILE A 1 82 ? -1.247 -6.576 10.033 1.00 97.12 82 ILE A C 1
ATOM 668 O O . ILE A 1 82 ? -0.249 -5.857 10.099 1.00 97.12 82 ILE A O 1
ATOM 672 N N . LEU A 1 83 ? -1.211 -7.827 9.582 1.00 96.62 83 LEU A N 1
ATOM 673 C CA . LEU A 1 83 ? -0.003 -8.501 9.122 1.00 96.62 83 LEU A CA 1
ATOM 674 C C . LEU A 1 83 ? -0.215 -9.070 7.720 1.00 96.62 83 LEU A C 1
ATOM 676 O O . LEU A 1 83 ? -1.133 -9.861 7.513 1.00 96.62 83 LEU A O 1
ATOM 680 N N . ASP A 1 84 ? 0.688 -8.736 6.803 1.00 95.06 84 ASP A N 1
ATOM 681 C CA . ASP A 1 84 ? 0.810 -9.402 5.506 1.00 95.06 84 ASP A CA 1
ATOM 682 C C . ASP A 1 84 ? 2.203 -10.059 5.390 1.00 95.06 84 ASP A C 1
ATOM 684 O O . ASP A 1 84 ? 3.209 -9.353 5.274 1.00 95.06 84 ASP A O 1
ATOM 688 N N . PRO A 1 85 ? 2.304 -11.400 5.475 1.00 93.62 85 PRO A N 1
ATOM 689 C CA . PRO A 1 85 ? 3.584 -12.106 5.460 1.00 93.62 85 PRO A CA 1
ATOM 690 C C . PRO A 1 85 ? 4.210 -12.236 4.060 1.00 93.62 85 PRO A C 1
ATOM 692 O O . PRO A 1 85 ? 5.309 -12.780 3.956 1.00 93.62 85 PRO A O 1
ATOM 695 N N . ALA A 1 86 ? 3.515 -11.802 3.005 1.00 89.69 86 ALA A N 1
ATOM 696 C CA . ALA A 1 86 ? 3.985 -11.826 1.621 1.00 89.69 86 ALA A CA 1
ATOM 697 C C . ALA A 1 86 ? 3.510 -10.556 0.896 1.00 89.69 86 ALA A C 1
ATOM 699 O O . ALA A 1 86 ? 2.767 -10.614 -0.086 1.00 89.69 86 ALA A O 1
ATOM 700 N N . CYS A 1 87 ? 3.891 -9.399 1.440 1.00 88.62 87 CYS A N 1
ATOM 701 C CA . CYS A 1 87 ? 3.201 -8.151 1.156 1.00 88.62 87 CYS A CA 1
ATOM 702 C C . CYS A 1 87 ? 3.432 -7.598 -0.252 1.00 88.62 87 CYS A C 1
ATOM 704 O O . CYS A 1 87 ? 2.614 -6.801 -0.715 1.00 88.62 87 CYS A O 1
ATOM 706 N N . GLY A 1 88 ? 4.505 -7.977 -0.951 1.00 85.88 88 GLY A N 1
ATOM 707 C CA . GLY A 1 88 ? 4.841 -7.427 -2.262 1.00 85.88 88 GLY A CA 1
ATOM 708 C C . GLY A 1 88 ? 4.879 -5.899 -2.221 1.00 85.88 88 GLY A C 1
ATOM 709 O O . GLY A 1 88 ? 5.533 -5.303 -1.371 1.00 85.88 88 GLY A O 1
ATOM 710 N N . THR A 1 89 ? 4.085 -5.244 -3.077 1.00 83.44 89 THR A N 1
ATOM 711 C CA . THR A 1 89 ? 3.895 -3.775 -3.055 1.00 83.44 89 THR A CA 1
ATOM 712 C C . THR A 1 89 ? 3.003 -3.259 -1.916 1.00 83.44 89 THR A C 1
ATOM 714 O O . THR A 1 89 ? 2.531 -2.127 -1.949 1.00 83.44 89 THR A O 1
ATOM 717 N N . ALA A 1 90 ? 2.761 -4.072 -0.888 1.00 89.56 90 ALA A N 1
ATOM 718 C CA . ALA A 1 90 ? 1.956 -3.757 0.289 1.00 89.56 90 ALA A CA 1
ATOM 719 C C . ALA A 1 90 ? 0.477 -3.447 -0.016 1.00 89.56 90 ALA A C 1
ATOM 721 O O . ALA A 1 90 ? -0.180 -2.719 0.730 1.00 89.56 90 ALA A O 1
ATOM 722 N N . GLY A 1 91 ? -0.075 -4.008 -1.097 1.00 90.25 91 GLY A N 1
ATOM 723 C CA . GLY A 1 91 ? -1.418 -3.675 -1.581 1.00 90.25 91 GLY A CA 1
ATOM 724 C C . GLY A 1 91 ? -2.526 -3.863 -0.534 1.00 90.25 91 GLY A C 1
ATOM 725 O O . GLY A 1 91 ? -3.345 -2.956 -0.351 1.00 90.25 91 GLY A O 1
ATOM 726 N N . PHE A 1 92 ? -2.516 -4.988 0.194 1.00 94.62 92 PHE A N 1
ATOM 727 C CA . PHE A 1 92 ? -3.454 -5.256 1.295 1.00 94.62 92 PHE A CA 1
ATOM 728 C C . PHE A 1 92 ? -3.270 -4.296 2.467 1.00 94.62 92 PHE A C 1
ATOM 730 O O . PHE A 1 92 ? -4.252 -3.753 2.966 1.00 94.62 92 PHE A O 1
ATOM 737 N N . LEU A 1 93 ? -2.025 -4.038 2.872 1.00 95.06 93 LEU A N 1
ATOM 738 C CA . LEU A 1 93 ? -1.714 -3.150 3.995 1.00 95.06 93 LEU A CA 1
ATOM 739 C C . LEU A 1 93 ? -2.183 -1.716 3.724 1.00 95.06 93 LEU A C 1
ATOM 741 O O . LEU A 1 93 ? -2.809 -1.088 4.579 1.00 95.06 93 LEU A O 1
ATOM 745 N N . ILE A 1 94 ? -1.938 -1.219 2.509 1.00 92.06 94 ILE A N 1
ATOM 746 C CA . ILE A 1 94 ? -2.383 0.107 2.072 1.00 92.06 94 ILE A CA 1
ATOM 747 C C . ILE A 1 94 ? -3.914 0.170 2.032 1.00 92.06 94 ILE A C 1
ATOM 749 O O . ILE A 1 94 ? -4.492 1.142 2.518 1.00 92.06 94 ILE A O 1
ATOM 753 N N . SER A 1 95 ? -4.577 -0.843 1.464 1.00 94.25 95 SER A N 1
ATOM 754 C CA . SER A 1 95 ? -6.043 -0.868 1.364 1.00 94.25 95 SER A CA 1
ATOM 755 C C . SER A 1 95 ? -6.703 -0.941 2.749 1.00 94.25 95 SER A C 1
ATOM 757 O O . SER A 1 95 ? -7.583 -0.135 3.048 1.00 94.25 95 SER A O 1
ATOM 759 N N . ALA A 1 96 ? -6.197 -1.783 3.656 1.00 96.50 96 ALA A N 1
ATOM 760 C CA . ALA A 1 96 ? -6.673 -1.872 5.037 1.00 96.50 96 ALA A CA 1
ATOM 761 C C . ALA A 1 96 ? -6.501 -0.551 5.805 1.00 96.50 96 ALA A C 1
ATOM 763 O O . ALA A 1 96 ? -7.431 -0.090 6.470 1.00 96.50 96 ALA A O 1
ATOM 764 N N . TYR A 1 97 ? -5.348 0.111 5.664 1.00 93.62 97 TYR A N 1
ATOM 765 C CA . TYR A 1 97 ? -5.122 1.425 6.267 1.00 93.62 97 TYR A CA 1
ATOM 766 C C . TYR A 1 97 ? -6.119 2.470 5.747 1.00 93.62 97 TYR A C 1
ATOM 768 O O . TYR A 1 97 ? -6.731 3.195 6.535 1.00 93.62 97 TYR A O 1
ATOM 776 N N . LYS A 1 98 ? -6.331 2.528 4.424 1.00 91.75 98 LYS A N 1
ATOM 777 C CA . LYS A 1 98 ? -7.310 3.437 3.808 1.00 91.75 98 LYS A CA 1
ATOM 778 C C . LYS A 1 98 ? -8.738 3.139 4.268 1.00 91.75 98 LYS A C 1
ATOM 780 O O . LYS A 1 98 ? -9.476 4.082 4.548 1.00 91.75 98 LYS A O 1
ATOM 785 N N . HIS A 1 99 ? -9.114 1.866 4.393 1.00 94.56 99 HIS A N 1
ATOM 786 C CA . HIS A 1 99 ? -10.427 1.443 4.891 1.00 94.56 99 HIS A CA 1
ATOM 787 C C . HIS A 1 99 ? -10.685 1.927 6.318 1.00 94.56 99 HIS A C 1
ATOM 789 O O . HIS A 1 99 ? -11.725 2.533 6.585 1.00 94.56 99 HIS A O 1
ATOM 795 N N . ILE A 1 100 ? -9.716 1.743 7.221 1.00 94.31 100 ILE A N 1
ATOM 796 C CA . ILE A 1 100 ? -9.806 2.222 8.607 1.00 94.31 100 ILE A CA 1
ATOM 797 C C . ILE A 1 100 ? -9.912 3.747 8.638 1.00 94.31 100 ILE A C 1
ATOM 799 O O . ILE A 1 100 ? -10.779 4.289 9.323 1.00 94.31 100 ILE A O 1
ATOM 803 N N . MET A 1 101 ? -9.065 4.447 7.879 1.00 91.25 101 MET A N 1
ATOM 804 C CA . MET A 1 101 ? -9.100 5.908 7.803 1.00 91.25 101 MET A CA 1
ATOM 805 C C . MET A 1 101 ? -10.462 6.407 7.311 1.00 91.25 101 MET A C 1
ATOM 807 O O . MET A 1 101 ? -11.063 7.258 7.960 1.00 91.25 101 MET A O 1
ATOM 811 N N . LYS A 1 102 ? -10.984 5.839 6.217 1.00 91.06 102 LYS A N 1
ATOM 812 C CA . LYS A 1 102 ? -12.293 6.183 5.644 1.00 91.06 102 LYS A CA 1
ATOM 813 C C . LYS A 1 102 ? -13.435 5.927 6.624 1.00 91.06 102 LYS A C 1
ATOM 815 O O . LYS A 1 102 ? -14.251 6.813 6.845 1.00 91.06 102 LYS A O 1
ATOM 820 N N . SER A 1 103 ? -13.446 4.766 7.272 1.00 90.00 103 SER A N 1
ATOM 821 C CA . SER A 1 103 ? -14.497 4.380 8.224 1.00 90.00 103 SER A CA 1
ATOM 822 C C . SER A 1 103 ? -14.548 5.263 9.476 1.00 90.00 103 SER A C 1
ATOM 824 O O . SER A 1 103 ? -15.555 5.276 10.177 1.00 90.00 103 SER A O 1
ATOM 826 N N . ASN A 1 104 ? -13.473 6.002 9.767 1.00 88.00 104 ASN A N 1
ATOM 827 C CA . ASN A 1 104 ? -13.390 6.913 10.907 1.00 88.00 104 ASN A CA 1
ATOM 828 C C . ASN A 1 104 ? -13.335 8.396 10.492 1.00 88.00 104 ASN A C 1
ATOM 830 O O . ASN A 1 104 ? -13.215 9.252 11.361 1.00 88.00 104 ASN A O 1
ATOM 834 N N . LEU A 1 105 ? -13.395 8.728 9.198 1.00 79.94 105 LEU A N 1
ATOM 835 C CA . LEU A 1 105 ? -13.430 10.120 8.728 1.00 79.94 105 LEU A CA 1
ATOM 836 C C . LEU A 1 105 ? -14.814 10.749 8.935 1.00 79.94 105 LEU A C 1
ATOM 838 O O . LEU A 1 105 ? -14.894 11.895 9.369 1.00 79.94 105 LEU A O 1
ATOM 842 N N . ASP A 1 106 ? -15.873 9.974 8.687 1.00 69.06 106 ASP A N 1
ATOM 843 C CA . ASP A 1 106 ? -17.276 10.405 8.802 1.00 69.06 106 ASP A CA 1
ATOM 844 C C . ASP A 1 106 ? -17.908 10.054 10.165 1.00 69.06 106 ASP A C 1
ATOM 846 O O . ASP A 1 106 ? -19.110 10.221 10.369 1.00 69.06 106 ASP A O 1
ATOM 850 N N . ALA A 1 107 ? -17.116 9.529 11.102 1.00 68.50 107 ALA A N 1
ATOM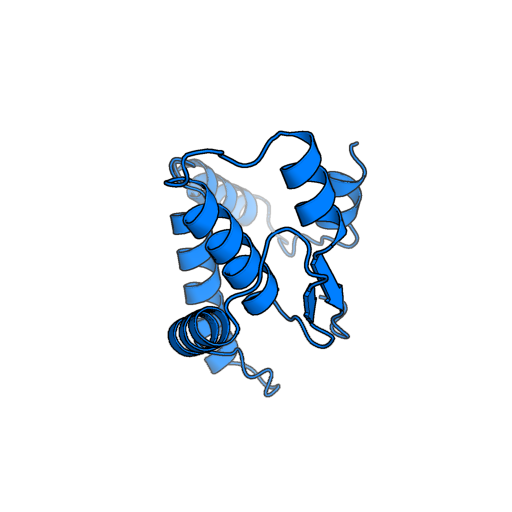 851 C CA . ALA A 1 107 ? -17.582 9.195 12.442 1.00 68.50 107 ALA A CA 1
ATOM 852 C C . ALA A 1 107 ? -17.701 10.456 13.315 1.00 68.50 107 ALA A C 1
ATOM 854 O O . ALA A 1 107 ? -16.885 11.371 13.210 1.00 68.50 107 ALA A O 1
ATOM 855 N N . ASP A 1 108 ? -18.636 10.449 14.274 1.00 67.88 108 ASP A N 1
ATOM 856 C CA . ASP A 1 108 ? -18.769 11.495 15.311 1.00 67.88 108 ASP A CA 1
ATOM 857 C C . ASP A 1 108 ? -17.467 11.722 16.113 1.00 67.88 108 ASP A C 1
ATOM 859 O O . ASP A 1 108 ? -17.305 12.737 16.793 1.00 67.88 108 ASP A O 1
ATOM 863 N N . SER A 1 109 ? -16.521 10.780 16.034 1.00 73.31 109 SER A N 1
ATOM 864 C CA . SER A 1 109 ? -15.195 10.867 16.632 1.00 73.31 109 SER A CA 1
ATOM 865 C C . SER A 1 109 ? -14.120 10.446 15.617 1.00 73.31 109 SER A C 1
ATOM 867 O O . SER A 1 109 ? -13.851 9.251 15.470 1.00 73.31 109 SER A O 1
ATOM 869 N N . PRO A 1 110 ? -13.501 11.402 14.900 1.00 84.19 110 PRO A N 1
ATOM 870 C CA . PRO A 1 110 ? -12.409 11.102 13.987 1.00 84.19 110 PRO A CA 1
ATOM 871 C C . PRO A 1 110 ? -11.144 10.666 14.728 1.00 84.19 110 PRO A C 1
ATOM 873 O O . PRO A 1 110 ? -10.908 11.069 15.868 1.00 84.19 110 PRO A O 1
ATOM 876 N N . LEU A 1 111 ? -10.292 9.886 14.049 1.00 86.25 111 LEU A N 1
ATOM 877 C CA . LEU A 1 111 ? -9.041 9.387 14.632 1.00 86.25 111 LEU A CA 1
ATOM 878 C C . LEU A 1 111 ? -8.159 10.535 15.124 1.00 86.25 111 LEU A C 1
ATOM 880 O O . LEU A 1 111 ? -7.704 11.375 14.331 1.00 86.25 111 LEU A O 1
ATOM 884 N N . THR A 1 112 ? -7.861 10.499 16.418 1.00 90.00 112 THR A N 1
ATOM 885 C CA . THR A 1 112 ? -6.878 11.363 17.071 1.00 90.00 112 THR A CA 1
ATOM 886 C C . THR A 1 112 ? -5.472 11.105 16.523 1.00 90.00 112 THR A C 1
ATOM 888 O O . THR A 1 112 ? -5.182 10.047 15.957 1.00 90.00 112 THR A O 1
ATOM 891 N N . SER A 1 113 ? -4.556 12.058 16.706 1.00 88.19 113 SER A N 1
ATOM 892 C CA . SER A 1 113 ? -3.152 11.899 16.296 1.00 88.19 113 SER A CA 1
ATOM 893 C C . SER A 1 113 ? -2.486 10.668 16.927 1.00 88.19 113 SER A C 1
ATOM 895 O O . SER A 1 113 ? -1.717 9.969 16.262 1.00 88.19 113 SER A O 1
ATOM 897 N N . ASP A 1 114 ? -2.826 10.357 18.179 1.00 90.25 114 ASP A N 1
ATOM 898 C CA . ASP A 1 114 ? -2.294 9.197 18.900 1.00 90.25 114 ASP A CA 1
ATOM 899 C C . ASP A 1 114 ? -2.826 7.880 18.323 1.00 90.25 114 ASP A C 1
ATOM 901 O O . ASP A 1 114 ? -2.077 6.919 18.157 1.00 90.25 114 ASP A O 1
ATOM 905 N N . GLU A 1 115 ? -4.108 7.827 17.956 1.00 90.69 115 GLU A N 1
ATOM 906 C CA . GLU A 1 115 ? -4.695 6.663 17.284 1.00 90.69 115 GLU A CA 1
ATOM 907 C C . GLU A 1 115 ? -4.113 6.451 15.891 1.00 90.69 115 GLU A C 1
ATOM 909 O O . GLU A 1 115 ? -3.824 5.316 15.532 1.00 90.69 115 GLU A O 1
ATOM 914 N N . ARG A 1 116 ? -3.853 7.520 15.131 1.00 89.44 116 ARG A N 1
ATOM 915 C CA . ARG A 1 116 ? -3.169 7.410 13.831 1.00 89.44 116 ARG A CA 1
ATOM 916 C C . ARG A 1 116 ? -1.748 6.876 13.980 1.00 89.44 116 ARG A C 1
ATOM 918 O O . ARG A 1 116 ? -1.310 6.066 13.168 1.00 89.44 116 ARG A O 1
ATOM 925 N N . THR A 1 117 ? -1.043 7.313 15.023 1.00 89.88 117 THR A N 1
ATOM 926 C CA . THR A 1 117 ? 0.313 6.836 15.328 1.00 89.88 117 THR A CA 1
ATOM 927 C C . THR A 1 117 ? 0.298 5.357 15.709 1.00 89.88 117 THR A C 1
ATOM 929 O O . THR A 1 117 ? 1.121 4.589 15.217 1.00 89.88 117 THR A O 1
ATOM 932 N N . ARG A 1 118 ? -0.667 4.933 16.535 1.00 91.44 118 ARG A N 1
ATOM 933 C CA . ARG A 1 118 ? -0.855 3.517 16.887 1.00 91.44 118 ARG A CA 1
ATOM 934 C C . ARG A 1 118 ? -1.231 2.667 15.681 1.00 91.44 118 ARG A C 1
ATOM 936 O O . ARG A 1 118 ? -0.607 1.637 15.468 1.00 91.44 118 ARG A O 1
ATOM 943 N N . LEU A 1 119 ? -2.170 3.132 14.861 1.00 92.25 119 LEU A N 1
ATOM 944 C CA . LEU A 1 119 ? -2.565 2.460 13.626 1.00 92.25 119 LEU A CA 1
ATOM 945 C C . LEU A 1 119 ? -1.356 2.225 12.712 1.00 92.25 119 LEU A C 1
ATOM 947 O O . LEU A 1 119 ? -1.166 1.118 12.227 1.00 92.25 119 LEU A O 1
ATOM 951 N N . ALA A 1 120 ? -0.500 3.234 12.526 1.00 88.56 120 ALA A N 1
ATOM 952 C CA . ALA A 1 120 ? 0.723 3.081 11.739 1.00 88.56 120 ALA A CA 1
ATOM 953 C C . ALA A 1 120 ? 1.697 2.045 12.336 1.00 88.56 120 ALA A C 1
ATOM 955 O O . ALA A 1 120 ? 2.379 1.354 11.587 1.00 88.56 120 ALA A O 1
ATOM 956 N N . GLY A 1 121 ? 1.751 1.912 13.666 1.00 91.62 121 GLY A N 1
ATOM 957 C CA . GLY A 1 121 ? 2.559 0.895 14.350 1.00 91.62 121 GLY A CA 1
ATOM 958 C C . GLY A 1 121 ? 1.972 -0.521 14.311 1.00 91.62 121 GLY A C 1
ATOM 959 O O . GLY A 1 121 ? 2.712 -1.485 14.489 1.00 91.62 121 GLY A O 1
ATOM 960 N N . ASN A 1 122 ? 0.670 -0.655 14.059 1.00 93.81 122 ASN A N 1
ATOM 961 C CA . ASN A 1 122 ? -0.038 -1.936 14.018 1.00 93.81 122 ASN A CA 1
ATOM 962 C C . ASN A 1 122 ? -0.029 -2.606 12.635 1.00 93.81 122 ASN A C 1
ATOM 964 O O . ASN A 1 122 ? -0.501 -3.734 12.505 1.00 93.81 122 ASN A O 1
ATOM 968 N N . VAL A 1 123 ? 0.476 -1.925 11.605 1.00 94.75 123 VAL A N 1
ATOM 969 C CA . VAL A 1 123 ? 0.535 -2.426 10.228 1.00 94.75 123 VAL A CA 1
ATOM 970 C C . VAL A 1 123 ? 1.944 -2.938 9.951 1.00 94.75 123 VAL A C 1
ATOM 972 O O . VAL A 1 123 ? 2.913 -2.190 10.050 1.00 94.75 123 VAL A O 1
ATOM 975 N N . SER A 1 124 ? 2.074 -4.218 9.613 1.00 94.69 124 SER A N 1
ATOM 976 C CA . SER A 1 124 ? 3.364 -4.857 9.335 1.00 94.69 124 SER A CA 1
ATOM 977 C C . SER A 1 124 ? 3.307 -5.723 8.081 1.00 94.69 124 SER A C 1
ATOM 979 O O . SER A 1 124 ? 2.354 -6.468 7.863 1.00 94.69 124 SER A O 1
ATOM 981 N N . GLY A 1 125 ? 4.353 -5.627 7.263 1.00 92.50 125 GLY A N 1
ATOM 982 C CA . GLY A 1 125 ? 4.513 -6.390 6.029 1.00 92.50 125 GLY A CA 1
ATOM 983 C C . GLY A 1 125 ? 5.883 -7.039 5.952 1.00 92.50 125 GLY A C 1
ATOM 984 O O . GLY A 1 125 ? 6.872 -6.433 6.369 1.00 92.50 125 GLY A O 1
ATOM 985 N N . TYR A 1 126 ? 5.933 -8.252 5.414 1.00 90.62 126 TYR A N 1
ATOM 986 C CA . TYR A 1 126 ? 7.177 -8.941 5.095 1.00 90.62 126 TYR A CA 1
ATOM 987 C C . TYR A 1 126 ? 7.175 -9.333 3.624 1.00 90.62 126 TYR A C 1
ATOM 989 O O . TYR A 1 126 ? 6.180 -9.847 3.119 1.00 90.62 126 TYR A O 1
ATOM 997 N N . ASP A 1 127 ? 8.304 -9.120 2.961 1.00 86.06 127 ASP A N 1
ATOM 998 C CA . ASP A 1 127 ? 8.555 -9.636 1.624 1.00 86.06 127 ASP A CA 1
ATOM 999 C C . ASP A 1 127 ? 9.937 -10.288 1.587 1.00 86.06 127 ASP A C 1
ATOM 1001 O O . ASP A 1 127 ? 10.854 -9.885 2.307 1.00 86.06 127 ASP A O 1
ATOM 1005 N N . ILE A 1 128 ? 10.059 -11.348 0.793 1.00 81.50 128 ILE A N 1
ATOM 1006 C CA . ILE A 1 128 ? 11.312 -12.093 0.622 1.00 81.50 128 ILE A CA 1
ATOM 1007 C C . ILE A 1 128 ? 12.169 -11.529 -0.513 1.00 81.50 128 ILE A C 1
ATOM 1009 O O . ILE A 1 128 ? 13.353 -11.858 -0.606 1.00 81.50 128 ILE A O 1
ATOM 1013 N N . SER A 1 129 ? 11.569 -10.717 -1.380 1.00 68.56 129 SER A N 1
ATOM 1014 C CA . SER A 1 129 ? 12.222 -10.071 -2.504 1.00 68.56 129 SER A CA 1
ATOM 1015 C C . SER A 1 129 ? 13.086 -8.939 -1.950 1.00 68.56 129 SER A C 1
ATOM 1017 O O . SER A 1 129 ? 12.589 -8.091 -1.208 1.00 68.56 129 SER A O 1
ATOM 1019 N N . PRO A 1 130 ? 14.390 -8.935 -2.254 1.00 54.09 130 PRO A N 1
ATOM 1020 C CA . PRO A 1 130 ? 15.310 -7.907 -1.780 1.00 54.09 130 PRO A CA 1
ATOM 1021 C C . PRO A 1 130 ? 15.227 -6.602 -2.592 1.00 54.09 130 PRO A C 1
ATOM 1023 O O . PRO A 1 130 ? 16.020 -5.694 -2.327 1.00 54.09 130 PRO A O 1
ATOM 1026 N N . ASP A 1 131 ? 14.331 -6.559 -3.582 1.00 53.12 131 ASP A N 1
ATOM 1027 C CA . ASP A 1 131 ? 14.191 -5.517 -4.601 1.00 53.12 131 ASP A CA 1
ATOM 1028 C C . ASP A 1 131 ? 13.335 -4.334 -4.123 1.00 53.12 131 ASP A C 1
ATOM 1030 O O . ASP A 1 131 ? 12.295 -4.568 -3.463 1.00 53.12 131 ASP A O 1
#

Foldseek 3Di:
DPPVVCVVCPVDDDPDPDPVVVVVVVVVVVPDDPPDPVVVVVVVVVVVVVVVVPDDDPPDDDDLVRLLVVLVVVQDELQAAAEAAAQVVPSNLVNNLVSHQVVQVPDPHHDDPVSNVVSVVRGDYHHPDPD

Radius of gyration: 17.91 Å; chains: 1; bounding box: 44×34×40 Å

pLDDT: mean 83.37, std 12.53, range [45.84, 97.81]

Sequence (131 aa):
LPVLFRSIFNNAYLPFRDPETLRAFLGVIDEFEYDNSERLGDAFEYLLSIMGSQGDAGQFRTPRHIIDFIVEIVDPKKDDIILDPACGTAGFLISAYKHIMKSNLDADSPLTSDERTRLAGNVSGYDISPD